Protein AF-A0A961SZ28-F1 (afdb_monomer)

Structure (mmCIF, N/CA/C/O backbone):
data_AF-A0A961SZ28-F1
#
_entry.id   AF-A0A961SZ28-F1
#
loop_
_atom_site.group_PDB
_atom_site.id
_atom_site.type_symbol
_atom_site.label_atom_id
_atom_site.label_alt_id
_atom_site.label_comp_id
_atom_site.label_asym_id
_atom_site.label_entity_id
_atom_site.label_seq_id
_atom_site.pdbx_PDB_ins_code
_atom_site.Cartn_x
_atom_site.Cartn_y
_atom_site.Cartn_z
_atom_site.occupancy
_atom_site.B_iso_or_equiv
_atom_site.auth_seq_id
_atom_site.auth_comp_id
_atom_site.auth_asym_id
_atom_site.auth_atom_id
_atom_site.pdbx_PDB_model_num
ATOM 1 N N . MET A 1 1 ? 21.067 0.864 -21.506 1.00 62.69 1 MET A N 1
ATOM 2 C CA . MET A 1 1 ? 21.197 0.652 -20.044 1.00 62.69 1 MET A CA 1
ATOM 3 C C . MET A 1 1 ? 20.648 1.814 -19.216 1.00 62.69 1 MET A C 1
ATOM 5 O O . MET A 1 1 ? 19.859 1.549 -18.322 1.00 62.69 1 MET A O 1
ATOM 9 N N . ALA A 1 2 ? 20.985 3.078 -19.507 1.00 77.44 2 ALA A N 1
ATOM 10 C CA . ALA A 1 2 ? 20.550 4.232 -18.698 1.00 77.44 2 ALA A CA 1
ATOM 11 C C . ALA A 1 2 ? 19.022 4.355 -18.498 1.00 77.44 2 ALA A C 1
ATOM 13 O O . ALA A 1 2 ? 18.567 4.643 -17.395 1.00 77.44 2 ALA A O 1
ATOM 14 N N . TRP A 1 3 ? 18.222 4.064 -19.530 1.00 80.81 3 TRP A N 1
ATOM 15 C CA . TRP A 1 3 ? 16.756 4.121 -19.442 1.00 80.81 3 TRP A CA 1
ATOM 16 C C . TRP A 1 3 ? 16.171 3.098 -18.451 1.00 80.81 3 TRP A C 1
ATOM 18 O O . TRP A 1 3 ? 15.237 3.418 -17.722 1.00 80.81 3 TRP A O 1
ATOM 28 N N . PHE A 1 4 ? 16.752 1.894 -18.376 1.00 79.31 4 PHE A N 1
ATOM 29 C CA . PHE A 1 4 ? 16.320 0.836 -17.458 1.00 79.31 4 PHE A CA 1
ATOM 30 C C . PHE A 1 4 ? 16.627 1.203 -16.004 1.00 79.31 4 PHE A C 1
ATOM 32 O O . PHE A 1 4 ? 15.785 1.010 -15.136 1.00 79.31 4 PHE A O 1
ATOM 39 N N . VAL A 1 5 ? 17.804 1.786 -15.751 1.00 80.81 5 VAL A N 1
ATOM 40 C CA . VAL A 1 5 ? 18.206 2.258 -14.416 1.00 80.81 5 VAL A CA 1
ATOM 41 C C . VAL A 1 5 ? 17.316 3.411 -13.947 1.00 80.81 5 VAL A C 1
ATOM 43 O O . VAL A 1 5 ? 16.871 3.424 -12.802 1.00 80.81 5 VAL A O 1
ATOM 46 N N . GLY A 1 6 ? 17.003 4.358 -14.838 1.00 83.38 6 GLY A N 1
ATOM 47 C CA . GLY A 1 6 ? 16.072 5.444 -14.526 1.00 83.38 6 GLY A CA 1
ATOM 48 C C . GLY A 1 6 ? 14.662 4.930 -14.223 1.00 83.38 6 GLY A C 1
ATOM 49 O O . GLY A 1 6 ? 14.049 5.337 -13.237 1.00 83.38 6 GLY A O 1
ATOM 50 N N . PHE A 1 7 ? 14.170 3.989 -15.032 1.00 84.19 7 PHE A N 1
ATOM 51 C CA . PHE A 1 7 ? 12.852 3.388 -14.842 1.00 84.19 7 PHE A CA 1
ATOM 52 C C . PHE A 1 7 ? 12.764 2.566 -13.549 1.00 84.19 7 PHE A C 1
ATOM 54 O O . PHE A 1 7 ? 11.798 2.712 -12.802 1.00 84.19 7 PHE A O 1
ATOM 61 N N . SER A 1 8 ? 13.771 1.743 -13.242 1.00 83.19 8 SER A N 1
ATOM 62 C CA . SER A 1 8 ? 13.780 0.917 -12.030 1.00 83.19 8 SER A CA 1
ATOM 63 C C . SER A 1 8 ? 13.881 1.759 -10.758 1.00 83.19 8 SER A C 1
ATOM 65 O O . SER A 1 8 ? 13.163 1.492 -9.794 1.00 83.19 8 SER A O 1
ATOM 67 N N . GLY A 1 9 ? 14.696 2.820 -10.768 1.00 84.81 9 GLY A N 1
ATOM 68 C CA . GLY A 1 9 ? 14.789 3.771 -9.661 1.00 84.81 9 GLY A CA 1
ATOM 69 C C . GLY A 1 9 ? 13.467 4.498 -9.407 1.00 84.81 9 GLY A C 1
ATOM 70 O O . GLY A 1 9 ? 12.981 4.527 -8.275 1.00 84.81 9 GLY A O 1
ATOM 71 N N . LEU A 1 10 ? 12.836 5.022 -10.466 1.00 88.25 10 LEU A N 1
ATOM 72 C CA . LEU A 1 10 ? 11.529 5.677 -10.367 1.00 88.25 10 LEU A CA 1
ATOM 73 C C . LEU A 1 10 ? 10.453 4.709 -9.856 1.00 88.25 10 LEU A C 1
ATOM 75 O O . LEU A 1 10 ? 9.670 5.060 -8.973 1.00 88.25 10 LEU A O 1
ATOM 79 N N . TRP A 1 11 ? 10.441 3.476 -10.364 1.00 85.06 11 TRP A N 1
ATOM 80 C CA . TRP A 1 11 ? 9.502 2.446 -9.930 1.00 85.06 11 TRP A CA 1
ATOM 81 C C . TRP A 1 11 ? 9.683 2.063 -8.457 1.00 85.06 11 TRP A C 1
ATOM 83 O O . TRP A 1 11 ? 8.697 1.881 -7.738 1.00 85.06 11 TRP A O 1
ATOM 93 N N . GLY A 1 12 ? 10.928 2.001 -7.978 1.00 86.56 12 GLY A N 1
ATOM 94 C CA . GLY A 1 12 ? 11.236 1.786 -6.565 1.00 86.56 12 GLY A CA 1
ATOM 95 C C . GLY A 1 12 ? 10.644 2.878 -5.672 1.00 86.56 12 GLY A C 1
ATOM 96 O O . GLY A 1 12 ? 9.970 2.569 -4.689 1.00 86.56 12 GLY A O 1
ATOM 97 N N . LEU A 1 13 ? 10.809 4.150 -6.051 1.00 89.25 13 LEU A N 1
ATOM 98 C CA . LEU A 1 13 ? 10.238 5.285 -5.314 1.00 89.25 13 LEU A CA 1
ATOM 99 C C . LEU A 1 13 ? 8.704 5.265 -5.310 1.00 89.25 13 LEU A C 1
ATOM 101 O O . LEU A 1 13 ? 8.085 5.484 -4.268 1.00 89.25 13 LEU A O 1
ATOM 105 N N . VAL A 1 14 ? 8.084 4.955 -6.452 1.00 89.00 14 VAL A N 1
ATOM 106 C CA . VAL A 1 14 ? 6.624 4.811 -6.560 1.00 89.00 14 VAL A CA 1
ATOM 107 C C . VAL A 1 14 ? 6.125 3.682 -5.658 1.00 89.00 14 VAL A C 1
ATOM 109 O O . VAL A 1 14 ? 5.173 3.873 -4.899 1.00 89.00 14 VAL A O 1
ATOM 112 N N . THR A 1 15 ? 6.790 2.527 -5.682 1.00 83.12 15 THR A N 1
ATOM 113 C CA . THR A 1 15 ? 6.435 1.371 -4.845 1.00 83.12 15 THR A CA 1
ATOM 114 C C . THR A 1 15 ? 6.555 1.711 -3.363 1.00 83.12 15 THR A C 1
ATOM 116 O O . THR A 1 15 ? 5.642 1.417 -2.591 1.00 83.12 15 THR A O 1
ATOM 119 N N . LEU A 1 16 ? 7.629 2.400 -2.967 1.00 88.19 16 LEU A N 1
ATOM 120 C CA . LEU A 1 16 ? 7.829 2.855 -1.594 1.00 88.19 16 LEU A CA 1
ATOM 121 C C . LEU A 1 16 ? 6.712 3.809 -1.146 1.00 88.19 16 LEU A C 1
ATOM 123 O O . LEU A 1 16 ? 6.144 3.629 -0.070 1.00 88.19 16 LEU A O 1
ATOM 127 N N . ALA A 1 17 ? 6.337 4.781 -1.981 1.00 87.38 17 ALA A N 1
ATOM 128 C CA . ALA A 1 17 ? 5.251 5.712 -1.676 1.00 87.38 17 ALA A CA 1
ATOM 129 C C . ALA A 1 17 ? 3.895 4.998 -1.517 1.00 87.38 17 ALA A C 1
ATOM 131 O O . ALA A 1 17 ? 3.133 5.292 -0.590 1.00 87.38 17 ALA A O 1
ATOM 132 N N . ILE A 1 18 ? 3.597 4.025 -2.385 1.00 85.00 18 ILE A N 1
ATOM 133 C CA . ILE A 1 18 ? 2.386 3.194 -2.295 1.00 85.00 18 ILE A CA 1
ATOM 134 C C . ILE A 1 18 ? 2.403 2.360 -1.012 1.00 85.00 18 ILE A C 1
ATOM 136 O O . ILE A 1 18 ? 1.380 2.269 -0.330 1.00 85.00 18 ILE A O 1
ATOM 140 N N . PHE A 1 19 ? 3.556 1.796 -0.654 1.00 81.56 19 PHE A N 1
ATOM 141 C CA . PHE A 1 19 ? 3.722 0.994 0.553 1.00 81.56 19 PHE A CA 1
ATOM 142 C C . PHE A 1 19 ? 3.500 1.820 1.825 1.00 81.56 19 PHE A C 1
ATOM 144 O O . PHE A 1 19 ? 2.713 1.425 2.684 1.00 81.56 19 PHE A O 1
ATOM 151 N N . ILE A 1 20 ? 4.085 3.019 1.909 1.00 84.88 20 ILE A N 1
ATOM 152 C CA . ILE A 1 20 ? 3.837 3.961 3.012 1.00 84.88 20 ILE A CA 1
ATOM 153 C C . ILE A 1 20 ? 2.340 4.277 3.110 1.00 84.88 20 ILE A C 1
ATOM 155 O O . ILE A 1 20 ? 1.752 4.232 4.191 1.00 84.88 20 ILE A O 1
ATOM 159 N N . ARG A 1 21 ? 1.682 4.538 1.975 1.00 82.88 21 ARG A N 1
ATOM 160 C CA . ARG A 1 21 ? 0.243 4.821 1.949 1.00 82.88 21 ARG A CA 1
ATOM 161 C C . ARG A 1 21 ? -0.593 3.625 2.411 1.00 82.88 21 ARG A C 1
ATOM 163 O O . ARG A 1 21 ? -1.591 3.823 3.100 1.00 82.88 21 ARG A O 1
ATOM 170 N N . ALA A 1 22 ? -0.188 2.401 2.076 1.00 80.19 22 ALA A N 1
ATOM 171 C CA . ALA A 1 22 ? -0.835 1.184 2.556 1.00 80.19 22 ALA A CA 1
ATOM 172 C C . ALA A 1 22 ? -0.738 1.066 4.086 1.00 80.19 22 ALA A C 1
ATOM 174 O O . ALA A 1 22 ? -1.746 0.796 4.738 1.00 80.19 22 ALA A O 1
ATOM 175 N N . ILE A 1 23 ? 0.429 1.363 4.668 1.00 80.31 23 ILE A N 1
ATOM 176 C CA . ILE A 1 23 ? 0.621 1.388 6.127 1.00 80.31 23 ILE A CA 1
ATOM 177 C C . ILE A 1 23 ? -0.315 2.415 6.780 1.00 80.31 23 ILE A C 1
ATOM 179 O O . ILE A 1 23 ? -1.033 2.082 7.722 1.00 80.31 23 ILE A O 1
ATOM 183 N N . VAL A 1 24 ? -0.378 3.640 6.247 1.00 82.19 24 VAL A N 1
ATOM 184 C CA . VAL A 1 24 ? -1.252 4.703 6.780 1.00 82.19 24 VAL A CA 1
ATOM 185 C C . VAL A 1 24 ? -2.730 4.301 6.726 1.00 82.19 24 VAL A C 1
ATOM 187 O O . VAL A 1 24 ?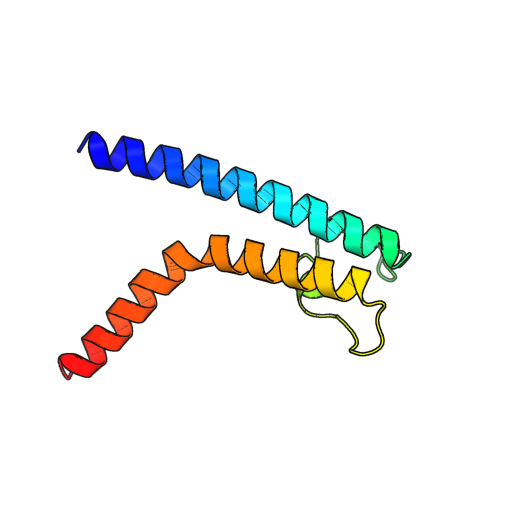 -3.477 4.524 7.680 1.00 82.19 24 VAL A O 1
ATOM 190 N N . VAL A 1 25 ? -3.172 3.680 5.628 1.00 80.38 25 VAL A N 1
ATOM 191 C CA . VAL A 1 25 ? -4.556 3.199 5.500 1.00 80.38 25 VAL A CA 1
ATOM 192 C C . VAL A 1 25 ? -4.838 2.059 6.481 1.00 80.38 25 VAL A C 1
ATOM 194 O O . VAL A 1 25 ? -5.902 2.060 7.099 1.00 80.38 25 VAL A O 1
ATOM 197 N N . SER A 1 26 ? -3.897 1.129 6.671 1.00 77.62 26 SER A N 1
ATOM 198 C CA . SER A 1 26 ? -4.011 0.068 7.682 1.00 77.62 26 SER A CA 1
ATOM 199 C C . SER A 1 26 ? -4.195 0.654 9.079 1.00 77.62 26 SER A C 1
ATOM 201 O O . SER A 1 26 ? -5.113 0.267 9.798 1.00 77.62 26 SER A O 1
ATOM 203 N N . TYR A 1 27 ? -3.392 1.662 9.421 1.00 73.75 27 TYR A N 1
ATOM 204 C CA . TYR A 1 27 ? -3.477 2.338 10.709 1.00 73.75 27 TYR A CA 1
ATOM 205 C C . TYR A 1 27 ? -4.839 3.007 10.924 1.00 73.75 27 TYR A C 1
ATOM 207 O O . TYR A 1 27 ? -5.447 2.878 11.985 1.00 73.75 27 TYR A O 1
ATOM 215 N N . ARG A 1 28 ? -5.379 3.661 9.890 1.00 76.31 28 ARG A N 1
ATOM 216 C CA . ARG A 1 28 ? -6.702 4.295 9.959 1.00 76.31 28 ARG A CA 1
ATOM 217 C C . ARG A 1 28 ? -7.831 3.271 10.147 1.00 76.31 28 ARG A C 1
ATOM 219 O O . ARG A 1 28 ? -8.770 3.545 10.889 1.00 76.31 28 ARG A O 1
ATOM 226 N N . ILE A 1 29 ? -7.730 2.090 9.525 1.00 74.00 29 ILE A N 1
ATOM 227 C CA . ILE A 1 29 ? -8.672 0.971 9.733 1.00 74.00 29 ILE A CA 1
ATOM 228 C C . ILE A 1 29 ? -8.617 0.486 11.186 1.00 74.00 29 ILE A C 1
ATOM 230 O O . ILE A 1 29 ? -9.659 0.265 11.803 1.00 74.00 29 ILE A O 1
ATOM 234 N N . GLU A 1 30 ? -7.416 0.325 11.738 1.00 73.44 30 GLU A N 1
ATOM 235 C CA . GLU A 1 30 ? -7.217 -0.138 13.115 1.00 73.44 30 GLU A CA 1
ATOM 236 C C . GLU A 1 30 ? -7.721 0.870 14.149 1.00 73.44 30 GLU A C 1
ATOM 238 O O . GLU A 1 30 ? -8.442 0.479 15.070 1.00 73.44 30 GLU A O 1
ATOM 243 N N . GLN A 1 31 ? -7.432 2.162 13.960 1.00 75.62 31 GLN A N 1
ATOM 244 C CA . GLN A 1 31 ? -7.964 3.233 14.805 1.00 75.62 31 GLN A CA 1
ATOM 245 C C . GLN A 1 31 ? -9.498 3.239 14.821 1.00 75.62 31 GLN A C 1
ATOM 247 O O . GLN A 1 31 ? -10.098 3.332 15.888 1.00 75.62 31 GLN A O 1
ATOM 252 N N . MET A 1 32 ? -10.140 3.089 13.656 1.00 71.81 32 MET A N 1
ATOM 253 C CA . MET A 1 32 ? -11.606 3.057 13.548 1.00 71.81 32 MET A CA 1
ATOM 254 C C . MET A 1 32 ? -12.230 1.810 14.182 1.00 71.81 32 MET A C 1
ATOM 256 O O . MET A 1 32 ? -13.367 1.860 14.642 1.00 71.81 32 MET A O 1
ATOM 260 N N . ARG A 1 33 ? -11.509 0.684 14.207 1.00 69.44 33 ARG A N 1
ATOM 261 C CA . ARG A 1 33 ? -11.990 -0.561 14.817 1.00 69.44 33 ARG A CA 1
ATOM 262 C C . ARG A 1 33 ? -11.861 -0.587 16.340 1.00 69.44 33 ARG A C 1
ATOM 264 O O . ARG A 1 33 ? -12.523 -1.408 16.967 1.00 69.44 33 ARG A O 1
ATOM 271 N N . GLY A 1 34 ? -10.999 0.237 16.939 1.00 64.31 34 GLY A N 1
ATOM 272 C CA . GLY A 1 34 ? -10.793 0.269 18.394 1.00 64.31 34 GLY A CA 1
ATOM 273 C C . GLY A 1 34 ? -10.262 -1.043 18.998 1.00 64.31 34 GLY A C 1
ATOM 274 O O . GLY A 1 34 ? -10.288 -1.222 20.215 1.00 64.31 34 GLY A O 1
ATOM 275 N N . VAL A 1 35 ? -9.783 -1.984 18.173 1.00 60.25 35 VAL A N 1
ATOM 276 C CA . VAL A 1 35 ? -9.340 -3.309 18.628 1.00 60.25 35 VAL A CA 1
ATOM 277 C C . VAL A 1 35 ? -7.945 -3.186 19.240 1.00 60.25 35 VAL A C 1
ATOM 279 O O . VAL A 1 35 ? -6.942 -3.147 18.526 1.00 60.25 35 VAL A O 1
ATOM 282 N N . LYS A 1 36 ? -7.862 -3.155 20.577 1.00 55.22 36 LYS A N 1
ATOM 283 C CA . LYS A 1 36 ? -6.614 -3.444 21.301 1.00 55.22 36 LYS A CA 1
ATOM 284 C C . LYS A 1 36 ? -6.173 -4.868 20.948 1.00 55.22 36 LYS A C 1
ATOM 286 O O . LYS A 1 36 ? -6.975 -5.797 21.025 1.00 55.22 36 LYS A O 1
ATOM 291 N N . SER A 1 37 ? -4.912 -5.038 20.545 1.00 55.56 37 SER A N 1
ATOM 292 C CA . SER A 1 37 ? -4.334 -6.355 20.247 1.00 55.56 37 SER A CA 1
ATOM 293 C C . SER A 1 37 ? -4.545 -7.297 21.437 1.00 55.56 37 SER A C 1
ATOM 295 O O . SER A 1 37 ? -3.956 -7.108 22.498 1.00 55.56 37 SER A O 1
ATOM 297 N N . ARG A 1 38 ? -5.407 -8.310 21.270 1.00 53.47 38 ARG A N 1
ATOM 298 C CA . ARG A 1 38 ? -5.744 -9.292 22.319 1.00 53.47 38 ARG A CA 1
ATOM 299 C C . ARG A 1 38 ? -4.542 -10.160 22.724 1.00 53.47 38 ARG A C 1
ATOM 301 O O . ARG A 1 38 ? -4.575 -10.779 23.777 1.00 53.47 38 ARG A O 1
ATOM 308 N N . TRP A 1 39 ? -3.497 -10.195 21.898 1.00 55.75 39 TRP A N 1
ATOM 309 C CA . TRP A 1 39 ? -2.358 -11.109 22.020 1.00 55.75 39 TRP A CA 1
ATOM 310 C C . TRP A 1 39 ? -1.041 -10.412 22.389 1.00 55.75 39 TRP A C 1
ATOM 312 O O . TRP A 1 39 ? 0.012 -11.033 22.308 1.00 55.75 39 TRP A O 1
ATOM 322 N N . GLY A 1 40 ? -1.055 -9.117 22.731 1.00 50.81 40 GLY A N 1
ATOM 323 C CA . GLY A 1 40 ? 0.172 -8.363 23.048 1.00 50.81 40 GLY A CA 1
ATOM 324 C C . GLY A 1 40 ? 1.131 -8.173 21.862 1.00 50.81 40 GLY A C 1
ATOM 325 O O . GLY A 1 40 ? 2.136 -7.481 21.986 1.00 50.81 40 GLY A O 1
ATOM 326 N N . LEU A 1 41 ? 0.805 -8.740 20.697 1.00 54.78 41 LEU A N 1
ATOM 327 C CA . LEU A 1 41 ? 1.514 -8.524 19.445 1.00 54.78 41 LEU A CA 1
ATOM 328 C C . LEU A 1 41 ? 1.347 -7.064 19.008 1.00 54.78 41 LEU A C 1
ATOM 330 O O . LEU A 1 41 ? 0.230 -6.535 19.115 1.00 54.78 41 LEU A O 1
ATOM 334 N N . PRO A 1 42 ? 2.405 -6.418 18.488 1.00 53.16 42 PRO A N 1
ATOM 335 C CA . PRO A 1 42 ? 2.299 -5.073 17.949 1.00 53.16 42 PRO A CA 1
ATOM 336 C C . PRO A 1 42 ? 1.182 -5.022 16.900 1.00 53.16 42 PRO A C 1
ATOM 338 O O . PRO A 1 42 ? 1.206 -5.777 15.923 1.00 53.16 42 PRO A O 1
ATOM 341 N N . GLN A 1 43 ? 0.217 -4.115 17.116 1.00 55.28 43 GLN A N 1
ATOM 342 C CA . GLN A 1 43 ? -0.896 -3.804 16.197 1.00 55.28 43 GLN A CA 1
ATOM 343 C C . GLN A 1 43 ? -0.408 -3.676 14.742 1.00 55.28 43 GLN A C 1
ATOM 345 O O . GLN A 1 43 ? -1.036 -4.170 13.814 1.00 55.28 43 GLN A O 1
ATOM 350 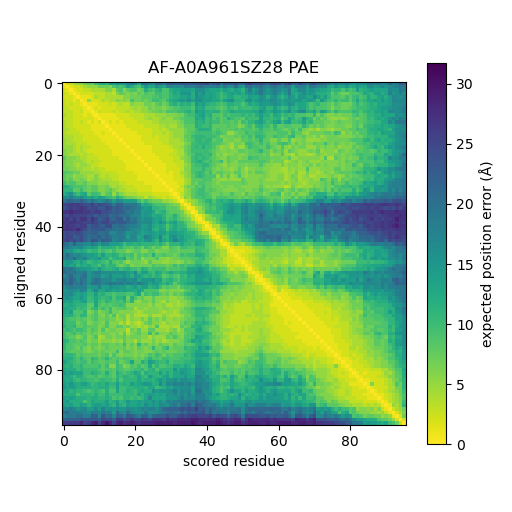N N . TYR A 1 44 ? 0.806 -3.151 14.591 1.00 54.19 44 TYR A N 1
ATOM 351 C CA . TYR A 1 44 ? 1.516 -2.806 13.363 1.00 54.19 44 TYR A CA 1
ATOM 352 C C . TYR A 1 44 ? 1.871 -3.957 12.404 1.00 54.19 44 TYR A C 1
ATOM 354 O O . TYR A 1 44 ? 2.427 -3.693 11.341 1.00 54.19 44 TYR A O 1
ATOM 362 N N . THR A 1 45 ? 1.596 -5.221 12.741 1.00 55.66 45 THR A N 1
ATOM 363 C CA . THR A 1 45 ? 2.131 -6.364 11.964 1.00 55.66 45 THR A CA 1
ATOM 364 C C . THR A 1 45 ? 1.130 -6.949 10.968 1.00 55.66 45 THR A C 1
ATOM 366 O O . THR A 1 45 ? 1.514 -7.664 10.047 1.00 55.66 45 THR A O 1
ATOM 369 N N . ASN A 1 46 ? -0.166 -6.663 11.110 1.00 68.62 46 ASN A N 1
ATOM 370 C CA . ASN A 1 46 ? -1.190 -7.485 10.469 1.00 68.62 46 ASN A CA 1
ATOM 371 C C . ASN A 1 46 ? -1.856 -6.823 9.253 1.00 68.62 46 ASN A C 1
ATOM 373 O O . ASN A 1 46 ? -3.071 -6.884 9.097 1.00 68.62 46 ASN A O 1
ATOM 377 N N . LEU A 1 47 ? -1.056 -6.245 8.347 1.00 68.75 47 LEU A N 1
ATOM 378 C CA . LEU A 1 47 ? -1.510 -5.674 7.062 1.00 68.75 47 LEU A CA 1
ATOM 379 C C . LEU A 1 47 ? -2.450 -6.619 6.292 1.00 68.75 47 LEU A C 1
ATOM 381 O O . LEU A 1 47 ? -3.460 -6.188 5.737 1.00 68.75 47 LEU A O 1
ATOM 385 N N . LEU A 1 48 ? -2.149 -7.920 6.306 1.00 69.12 48 LEU A N 1
ATOM 386 C CA . LEU A 1 48 ? -2.975 -8.963 5.696 1.00 69.12 48 LEU A CA 1
ATOM 387 C C . LEU A 1 48 ? -4.319 -9.134 6.418 1.00 69.12 48 LEU A C 1
ATOM 389 O O . LEU A 1 48 ? -5.364 -9.137 5.768 1.00 69.12 48 LEU A O 1
ATOM 393 N N . ALA A 1 49 ? -4.332 -9.207 7.750 1.00 69.50 49 ALA A N 1
ATOM 394 C CA . ALA A 1 49 ? -5.581 -9.2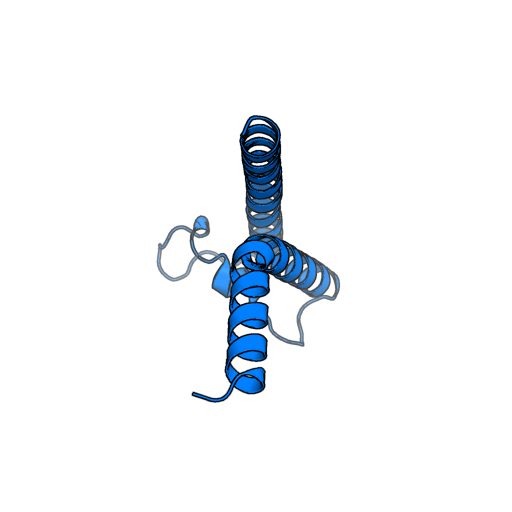81 8.510 1.00 69.50 49 ALA A CA 1
ATOM 395 C C . ALA A 1 49 ? -6.407 -7.982 8.398 1.00 69.50 49 ALA A C 1
ATOM 397 O O . ALA A 1 49 ? -7.637 -8.024 8.313 1.00 69.50 49 ALA A O 1
ATOM 398 N N . SER A 1 50 ? -5.758 -6.823 8.308 1.00 70.56 50 SER A N 1
ATOM 399 C CA . SER A 1 50 ? -6.410 -5.527 8.095 1.00 70.56 50 SER A CA 1
ATOM 400 C C . SER A 1 50 ? -6.972 -5.399 6.673 1.00 70.56 50 SER A C 1
ATOM 402 O O . SER A 1 50 ? -8.060 -4.854 6.493 1.00 70.56 50 SER A O 1
ATOM 404 N N . ALA A 1 51 ? -6.332 -5.993 5.663 1.00 71.06 51 ALA A N 1
ATOM 405 C CA . ALA A 1 51 ? -6.868 -6.057 4.304 1.00 71.06 51 ALA A CA 1
ATOM 406 C C . ALA A 1 51 ? -8.009 -7.084 4.161 1.00 71.06 51 ALA A C 1
ATOM 408 O O . ALA A 1 51 ? -9.036 -6.784 3.542 1.00 71.06 51 ALA A O 1
ATOM 409 N N . PHE A 1 52 ? -7.883 -8.280 4.744 1.00 75.12 52 PHE A N 1
ATOM 410 C CA . PHE A 1 52 ? -8.767 -9.420 4.452 1.00 75.12 52 PHE A CA 1
ATOM 411 C C . PHE A 1 52 ? -9.710 -9.840 5.595 1.00 75.12 52 PHE A C 1
ATOM 413 O O . PHE A 1 52 ? -10.783 -10.359 5.310 1.00 75.12 52 PHE A O 1
ATOM 420 N N . GLY A 1 53 ? -9.411 -9.533 6.860 1.00 69.25 53 GLY A N 1
ATOM 421 C CA . GLY A 1 53 ? -10.190 -9.916 8.057 1.00 69.25 53 GLY A CA 1
ATOM 422 C C . GLY A 1 53 ? -11.425 -9.049 8.360 1.00 69.25 53 GLY A C 1
ATOM 423 O O . GLY A 1 53 ? -11.672 -8.673 9.511 1.00 69.25 53 GLY A O 1
ATOM 424 N N . GLY A 1 54 ? -12.163 -8.658 7.319 1.00 66.69 54 GLY A N 1
ATOM 425 C CA . GLY A 1 54 ? -13.344 -7.791 7.400 1.00 66.69 54 GLY A CA 1
ATOM 426 C C . GLY A 1 54 ? -14.651 -8.575 7.487 1.00 66.69 54 GLY A C 1
ATOM 427 O O . GLY A 1 54 ? -14.762 -9.625 6.863 1.00 66.69 54 GLY A O 1
ATOM 428 N N . SER A 1 55 ? -15.647 -8.056 8.210 1.00 65.56 55 SER A N 1
ATOM 429 C CA . SER A 1 55 ? -17.012 -8.607 8.180 1.00 65.56 55 SER A CA 1
ATOM 430 C C . SER A 1 55 ? -17.888 -7.773 7.249 1.00 65.56 55 SER A C 1
ATOM 432 O O . SER A 1 55 ? -17.744 -6.553 7.182 1.00 65.56 55 SER A O 1
ATOM 434 N N . ARG A 1 56 ? -18.827 -8.416 6.544 1.00 65.31 56 ARG A N 1
ATOM 435 C CA . ARG A 1 56 ? -19.758 -7.741 5.618 1.00 65.31 56 ARG A CA 1
ATOM 436 C C . ARG A 1 56 ? -20.664 -6.723 6.327 1.00 65.31 56 ARG A C 1
ATOM 438 O O . ARG A 1 56 ? -21.199 -5.836 5.672 1.00 65.31 56 ARG A O 1
ATOM 445 N N . SER A 1 57 ? -20.783 -6.840 7.649 1.00 72.12 57 SER A N 1
ATOM 446 C CA . SER A 1 57 ? -21.558 -5.956 8.524 1.00 72.12 57 SER A CA 1
ATOM 447 C C . SER A 1 57 ? -20.795 -4.705 8.989 1.00 72.12 57 SER A C 1
ATOM 449 O O . SER A 1 57 ? -21.326 -3.939 9.786 1.00 72.12 57 SER A O 1
ATOM 451 N N . GLU A 1 58 ? -19.547 -4.492 8.553 1.00 75.00 58 GLU A N 1
ATOM 452 C CA . GLU A 1 58 ? -18.793 -3.284 8.915 1.00 75.00 58 GLU A CA 1
ATOM 453 C C . GLU A 1 58 ? -19.349 -2.016 8.247 1.00 75.00 58 GLU A C 1
ATOM 455 O O . GLU A 1 58 ? -19.852 -2.093 7.121 1.00 75.00 58 GLU A O 1
ATOM 460 N N . PRO A 1 59 ? -19.179 -0.839 8.886 1.00 81.25 59 PRO A N 1
ATOM 461 C CA . PRO A 1 59 ? -19.532 0.451 8.304 1.00 81.25 59 PRO A CA 1
ATOM 462 C C . PRO A 1 59 ? -18.940 0.634 6.901 1.00 81.25 59 PRO A C 1
ATOM 464 O O . PRO A 1 59 ? -17.805 0.226 6.630 1.00 81.25 59 PRO A O 1
ATOM 467 N N . GLN A 1 60 ? -19.685 1.298 6.013 1.00 82.19 60 GLN A N 1
ATOM 468 C CA . GLN A 1 60 ? -19.266 1.504 4.619 1.00 82.19 60 GLN A CA 1
ATOM 469 C C . GLN A 1 60 ? -17.906 2.214 4.510 1.00 82.19 60 GLN A C 1
ATOM 471 O O . GLN A 1 60 ? -17.114 1.893 3.623 1.00 82.19 60 GLN A O 1
ATOM 476 N N . ASP A 1 61 ? -17.592 3.118 5.439 1.00 79.69 61 ASP A N 1
ATOM 477 C CA . ASP A 1 61 ? -16.312 3.835 5.471 1.00 79.69 61 ASP A CA 1
ATOM 478 C C . ASP A 1 61 ? -15.118 2.900 5.718 1.00 79.69 61 ASP A C 1
ATOM 480 O O . ASP A 1 61 ? -14.085 3.008 5.051 1.00 79.69 61 ASP A O 1
ATOM 484 N N . LEU A 1 62 ? -15.285 1.909 6.599 1.00 79.69 62 LEU A N 1
ATOM 485 C CA . LEU A 1 62 ? -14.290 0.867 6.867 1.00 79.69 62 LEU A CA 1
ATOM 486 C C . LEU A 1 62 ? -14.109 -0.061 5.658 1.00 79.69 62 LEU A C 1
ATOM 488 O O . LEU A 1 62 ? -12.980 -0.423 5.317 1.00 79.69 62 LEU A O 1
ATOM 492 N N . GLN A 1 63 ? -15.196 -0.400 4.958 1.00 83.19 63 GLN A N 1
ATOM 493 C CA . GLN A 1 63 ? -15.124 -1.206 3.735 1.00 83.19 63 GLN A CA 1
ATOM 494 C C . GLN A 1 63 ? -14.389 -0.472 2.606 1.00 83.19 63 GLN A C 1
ATOM 496 O O . GLN A 1 63 ? -13.530 -1.065 1.947 1.00 83.19 63 GLN A O 1
ATOM 501 N N . ARG A 1 64 ? -14.652 0.828 2.416 1.00 84.94 64 ARG A N 1
ATOM 502 C CA . ARG A 1 64 ? -13.949 1.661 1.424 1.00 84.94 64 ARG A CA 1
ATOM 503 C C . ARG A 1 64 ? -12.455 1.771 1.726 1.00 84.94 64 ARG A C 1
ATOM 505 O O . ARG A 1 64 ? -11.633 1.654 0.811 1.00 84.94 64 ARG A O 1
ATOM 512 N N . LEU A 1 65 ? -12.079 1.932 2.997 1.00 81.19 65 LEU A N 1
ATOM 513 C CA . LEU A 1 65 ? -10.674 1.924 3.416 1.00 81.19 65 LEU A CA 1
ATOM 514 C C . LEU A 1 65 ? -10.004 0.571 3.150 1.00 81.19 65 LEU A C 1
ATOM 516 O O . LEU A 1 65 ? -8.914 0.535 2.583 1.00 81.19 65 LEU A O 1
ATOM 520 N N . ARG A 1 66 ? -10.664 -0.547 3.477 1.00 83.69 66 ARG A N 1
ATOM 521 C CA . ARG A 1 66 ? -10.154 -1.896 3.171 1.00 83.69 66 ARG A CA 1
ATOM 522 C C . ARG A 1 66 ? -9.985 -2.121 1.676 1.00 83.69 66 ARG A C 1
ATOM 524 O O . ARG A 1 66 ? -8.978 -2.677 1.251 1.00 83.69 66 ARG A O 1
ATOM 531 N N . GLN A 1 67 ? -10.942 -1.682 0.863 1.00 83.94 67 GLN A N 1
ATOM 532 C CA . GLN A 1 67 ? -10.845 -1.795 -0.590 1.00 83.94 67 GLN A CA 1
ATOM 533 C C . GLN A 1 67 ? -9.689 -0.954 -1.139 1.00 83.94 67 GLN A C 1
ATOM 535 O O . GLN A 1 67 ? -8.977 -1.401 -2.037 1.00 83.94 67 GLN A O 1
ATOM 540 N N . THR A 1 68 ? -9.449 0.221 -0.554 1.00 84.56 68 THR A N 1
ATOM 541 C CA . THR A 1 68 ? -8.275 1.047 -0.858 1.00 84.56 68 THR A CA 1
ATOM 542 C C . THR A 1 68 ? -6.981 0.322 -0.486 1.00 84.56 68 THR A C 1
ATOM 544 O O . THR A 1 68 ? -6.076 0.246 -1.311 1.00 84.56 68 THR A O 1
ATOM 547 N N . LEU A 1 69 ? -6.912 -0.292 0.699 1.00 82.69 69 LEU A N 1
ATOM 548 C CA . LEU A 1 69 ? -5.753 -1.071 1.142 1.00 82.69 69 LEU A CA 1
ATOM 549 C C . LEU A 1 69 ? -5.470 -2.262 0.214 1.00 82.69 69 LEU A C 1
ATOM 551 O O . LEU A 1 69 ? -4.334 -2.457 -0.208 1.00 82.69 69 LEU A O 1
ATOM 555 N N . ARG A 1 70 ? -6.508 -3.017 -0.171 1.00 84.56 70 ARG A N 1
ATOM 556 C CA . ARG A 1 70 ? -6.393 -4.129 -1.129 1.00 84.56 70 ARG A CA 1
ATOM 557 C C . ARG A 1 70 ? -5.892 -3.663 -2.492 1.00 84.56 70 ARG A C 1
ATOM 559 O O . ARG A 1 70 ? -5.045 -4.328 -3.072 1.00 84.56 70 ARG A O 1
ATOM 566 N N . ARG A 1 71 ? -6.385 -2.523 -2.993 1.00 84.25 71 ARG A N 1
ATOM 567 C CA . ARG A 1 71 ? -5.909 -1.936 -4.256 1.00 84.25 71 ARG A CA 1
ATOM 568 C C . ARG A 1 71 ? -4.441 -1.529 -4.166 1.00 84.25 71 ARG A C 1
ATOM 570 O O . ARG A 1 71 ? -3.691 -1.868 -5.065 1.00 84.25 71 ARG A O 1
ATOM 577 N N . LEU A 1 72 ? -4.023 -0.873 -3.081 1.00 83.94 72 LEU A N 1
ATOM 578 C CA . LEU A 1 72 ? -2.619 -0.494 -2.879 1.00 83.94 72 LEU A CA 1
ATOM 579 C C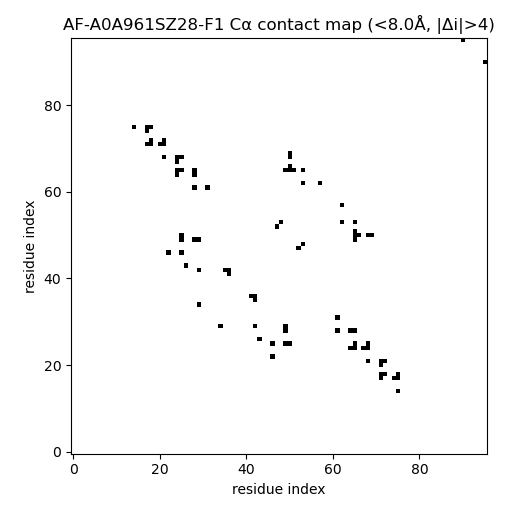 . LEU A 1 72 ? -1.705 -1.728 -2.846 1.00 83.94 72 LEU A C 1
ATOM 581 O O . LEU A 1 72 ? -0.690 -1.747 -3.534 1.00 83.94 72 LEU A O 1
ATOM 585 N N . LEU A 1 73 ? -2.095 -2.779 -2.117 1.00 83.88 73 LEU A N 1
ATOM 586 C CA . LEU A 1 73 ? -1.357 -4.048 -2.085 1.00 83.88 73 LEU A CA 1
ATOM 587 C C . LEU A 1 73 ? -1.313 -4.724 -3.462 1.00 83.88 73 LEU A C 1
ATOM 589 O O . LEU A 1 73 ? -0.260 -5.203 -3.874 1.00 83.88 73 LEU A O 1
ATOM 593 N N . ALA A 1 74 ? -2.426 -4.720 -4.199 1.00 82.44 74 ALA A N 1
ATOM 594 C CA . 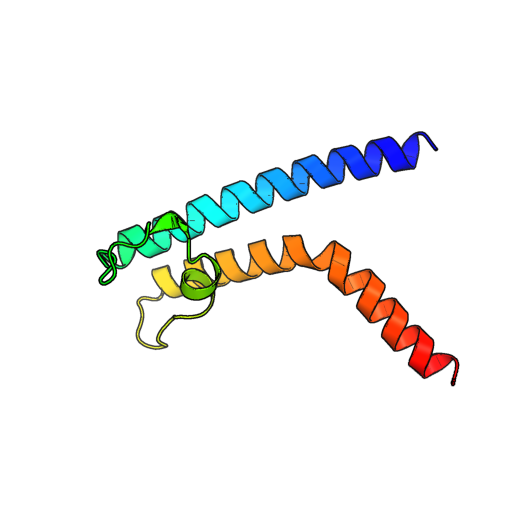ALA A 1 74 ? -2.471 -5.245 -5.559 1.00 82.44 74 ALA A CA 1
ATOM 595 C C . ALA A 1 74 ? -1.534 -4.471 -6.498 1.00 82.44 74 ALA A C 1
ATOM 597 O O . ALA A 1 74 ? -0.846 -5.096 -7.296 1.00 82.44 74 ALA A O 1
ATOM 598 N N . THR A 1 75 ? -1.439 -3.143 -6.377 1.00 84.19 75 THR A N 1
ATOM 599 C CA . THR A 1 75 ? -0.501 -2.338 -7.175 1.00 84.19 75 THR A CA 1
ATOM 600 C C . THR A 1 75 ? 0.958 -2.659 -6.852 1.00 84.19 75 THR A C 1
ATOM 602 O O . THR A 1 75 ? 1.777 -2.711 -7.764 1.00 84.19 75 THR A O 1
ATOM 605 N N . VAL A 1 76 ? 1.289 -2.918 -5.582 1.00 80.94 76 VAL A N 1
ATOM 606 C CA . VAL A 1 76 ? 2.642 -3.348 -5.180 1.00 80.94 76 VAL A CA 1
ATOM 607 C C . VAL A 1 76 ? 2.981 -4.731 -5.746 1.00 80.94 76 VAL A C 1
ATOM 609 O O . VAL A 1 76 ? 4.109 -4.958 -6.171 1.00 80.94 76 VAL A O 1
ATOM 612 N N . LEU A 1 77 ? 2.010 -5.648 -5.786 1.00 81.31 77 LEU A N 1
ATOM 613 C CA . LEU A 1 77 ? 2.199 -7.013 -6.291 1.00 81.31 77 LEU A CA 1
ATOM 614 C C . LEU A 1 77 ? 2.133 -7.117 -7.824 1.00 81.31 77 LEU A C 1
ATOM 616 O O . LEU A 1 77 ? 2.739 -8.016 -8.403 1.00 81.31 77 LEU A O 1
ATOM 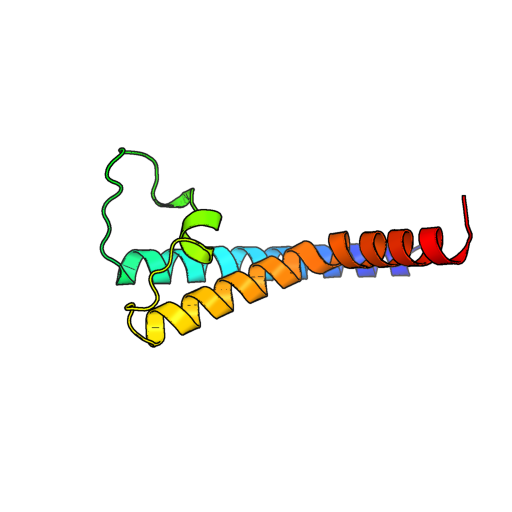620 N N . ALA A 1 78 ? 1.429 -6.201 -8.494 1.00 81.44 78 ALA A N 1
ATOM 621 C CA . ALA A 1 78 ? 1.254 -6.167 -9.946 1.00 81.44 78 ALA A CA 1
ATOM 622 C C . ALA A 1 78 ? 2.556 -6.321 -10.760 1.00 81.44 78 ALA A C 1
ATOM 624 O O . ALA A 1 78 ? 2.572 -7.171 -11.646 1.00 81.44 78 ALA A O 1
ATOM 625 N N . PRO A 1 79 ? 3.659 -5.597 -10.488 1.00 78.06 79 PRO A N 1
ATOM 626 C CA . PRO A 1 79 ? 4.898 -5.753 -11.257 1.00 78.06 79 PRO A CA 1
ATOM 627 C C . PRO A 1 79 ? 5.523 -7.150 -11.135 1.00 78.06 79 PRO A C 1
ATOM 629 O O . PRO A 1 79 ? 6.284 -7.540 -12.012 1.00 78.06 79 PRO A O 1
ATOM 632 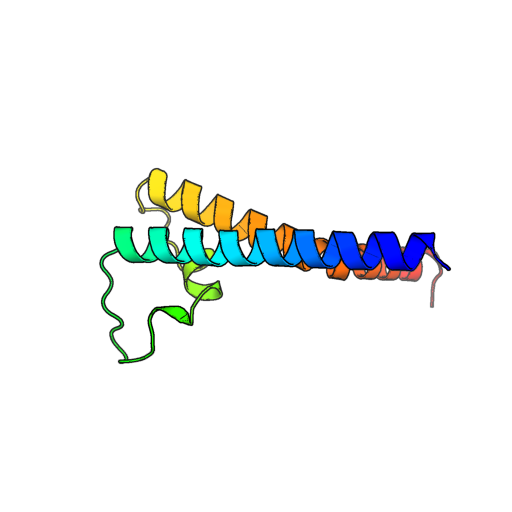N N . MET A 1 80 ? 5.199 -7.910 -10.085 1.00 77.31 80 MET A N 1
ATOM 633 C CA . MET A 1 80 ? 5.625 -9.303 -9.924 1.00 77.31 80 MET A CA 1
ATOM 634 C C . MET A 1 80 ? 4.659 -10.272 -10.622 1.00 77.31 80 MET A C 1
ATOM 636 O O . MET A 1 80 ? 5.082 -11.201 -11.306 1.00 77.31 80 MET A O 1
ATOM 640 N N . LEU A 1 81 ? 3.352 -10.043 -10.468 1.00 82.00 81 LEU A N 1
ATOM 641 C CA . LEU A 1 81 ? 2.303 -10.938 -10.962 1.00 82.00 81 LEU A CA 1
ATOM 642 C C . LEU A 1 81 ? 2.056 -10.814 -12.469 1.00 82.00 81 LEU A C 1
ATOM 644 O O . LEU A 1 81 ? 1.762 -11.815 -13.112 1.00 82.00 81 LEU A O 1
ATOM 648 N N . VAL A 1 82 ? 2.177 -9.616 -13.045 1.00 82.81 82 VAL A N 1
ATOM 649 C CA . VAL A 1 82 ? 1.968 -9.373 -14.482 1.00 82.81 82 VAL A CA 1
ATOM 650 C C . VAL A 1 82 ? 2.945 -10.177 -15.349 1.00 82.81 82 VAL A C 1
ATOM 652 O O . VAL A 1 82 ? 2.471 -10.927 -16.201 1.00 82.81 82 VAL A O 1
ATOM 655 N N . PRO A 1 83 ? 4.277 -10.111 -15.153 1.00 79.56 83 PRO A N 1
ATOM 656 C CA . PRO A 1 83 ? 5.199 -10.916 -15.950 1.00 79.56 83 PRO A CA 1
ATOM 657 C C . PRO A 1 83 ? 5.038 -12.418 -15.691 1.00 79.56 83 PRO A C 1
ATOM 659 O O . PRO A 1 83 ? 5.126 -13.193 -16.637 1.00 79.56 83 PRO A O 1
ATOM 662 N N . ALA A 1 84 ? 4.736 -12.835 -14.456 1.00 78.00 84 ALA A N 1
ATOM 663 C CA . ALA A 1 84 ? 4.451 -14.237 -14.146 1.00 78.00 84 ALA A CA 1
ATOM 664 C C . ALA A 1 84 ? 3.190 -14.743 -14.871 1.00 78.00 84 ALA A C 1
ATOM 666 O O . ALA A 1 84 ? 3.212 -15.812 -15.469 1.00 78.00 84 ALA A O 1
ATOM 667 N N . GLY A 1 85 ? 2.109 -13.960 -14.887 1.00 78.94 85 GLY A N 1
ATOM 668 C CA . GLY A 1 85 ? 0.884 -14.290 -15.616 1.00 78.94 85 GLY A CA 1
ATOM 669 C C . GLY A 1 85 ? 1.095 -14.334 -17.129 1.00 78.94 85 GLY A C 1
ATOM 670 O O . GLY A 1 85 ? 0.600 -15.243 -17.788 1.00 78.94 85 GLY A O 1
ATOM 671 N N . ILE A 1 86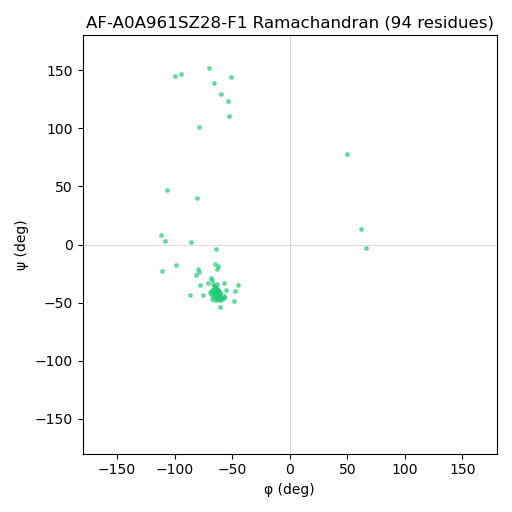 ? 1.888 -13.408 -17.680 1.00 82.75 86 ILE A N 1
ATOM 672 C CA . ILE A 1 86 ? 2.292 -13.446 -19.093 1.00 82.75 86 ILE A CA 1
ATOM 673 C C . ILE A 1 86 ? 3.117 -14.705 -19.379 1.00 82.75 86 ILE A C 1
ATOM 675 O O . ILE A 1 86 ? 2.891 -15.343 -20.400 1.00 82.75 86 ILE A O 1
ATOM 679 N N . ALA A 1 87 ? 4.033 -15.087 -18.486 1.00 78.06 87 ALA A N 1
ATOM 680 C CA . ALA A 1 87 ? 4.832 -16.300 -18.632 1.00 78.06 87 ALA A CA 1
ATOM 681 C C . ALA A 1 87 ? 3.964 -17.569 -18.611 1.00 78.06 87 ALA A C 1
ATOM 683 O O . ALA A 1 87 ? 4.176 -18.446 -19.441 1.00 78.06 87 ALA A O 1
ATOM 684 N N . VAL A 1 88 ? 2.955 -17.635 -17.736 1.00 83.50 88 VAL A N 1
ATOM 685 C CA . VAL A 1 88 ? 1.994 -18.753 -17.680 1.00 83.50 88 VAL A CA 1
ATOM 686 C C . VAL A 1 88 ? 1.143 -18.823 -18.953 1.00 83.50 88 VAL A C 1
ATOM 688 O O . VAL A 1 88 ? 1.039 -19.875 -19.579 1.00 83.50 88 VAL A O 1
ATOM 691 N N . LEU A 1 89 ? 0.587 -17.695 -19.401 1.00 83.75 89 LEU A N 1
ATOM 692 C CA . LEU A 1 89 ? -0.180 -17.638 -20.652 1.00 83.75 89 LEU A CA 1
ATOM 693 C C . LEU A 1 89 ? 0.690 -17.966 -21.874 1.00 83.75 89 LEU A C 1
ATOM 695 O O . LEU A 1 89 ? 0.219 -18.569 -22.836 1.00 83.75 89 LEU A O 1
ATOM 699 N N . ALA A 1 90 ? 1.968 -17.584 -21.844 1.00 79.44 90 ALA A N 1
ATOM 700 C CA . ALA A 1 90 ? 2.928 -17.958 -22.870 1.00 79.44 90 ALA A CA 1
ATOM 701 C C . ALA A 1 90 ? 3.229 -19.462 -22.828 1.00 79.44 90 ALA A C 1
ATOM 703 O O . ALA A 1 90 ? 3.242 -20.084 -23.886 1.00 79.44 90 ALA A O 1
ATOM 704 N N . SER A 1 91 ? 3.406 -20.072 -21.649 1.00 79.38 91 SER A N 1
ATOM 705 C CA . SER A 1 91 ? 3.641 -21.519 -21.550 1.00 79.38 91 SER A CA 1
ATOM 706 C C . SER A 1 91 ? 2.462 -22.339 -22.072 1.00 79.38 91 SER A C 1
ATOM 708 O O . SER A 1 91 ? 2.679 -23.297 -22.805 1.00 79.38 91 SER A O 1
ATOM 710 N N . GLU A 1 92 ? 1.221 -21.919 -21.806 1.00 75.69 92 GLU A N 1
ATOM 711 C CA . GLU A 1 92 ? 0.038 -22.602 -22.353 1.00 75.69 92 GLU A CA 1
ATOM 712 C C . GLU A 1 92 ? -0.077 -22.453 -23.875 1.00 75.69 92 GLU A C 1
ATOM 714 O O . GLU A 1 92 ? -0.567 -23.348 -24.561 1.00 75.69 92 GLU A O 1
ATOM 719 N N . ARG A 1 93 ? 0.413 -21.339 -24.430 1.00 68.06 93 ARG A N 1
ATOM 720 C CA . ARG A 1 93 ? 0.397 -21.086 -25.876 1.00 68.06 93 ARG A CA 1
ATOM 721 C C . ARG A 1 93 ? 1.500 -21.831 -26.638 1.00 68.06 93 ARG A C 1
ATOM 723 O O . ARG A 1 93 ? 1.344 -22.047 -27.837 1.00 68.06 93 ARG A O 1
ATOM 730 N N . PHE A 1 94 ? 2.599 -22.196 -25.974 1.00 66.44 94 PHE A N 1
ATOM 731 C CA . PHE A 1 94 ? 3.769 -22.833 -26.596 1.00 66.44 94 PHE A CA 1
ATOM 732 C C . PHE A 1 94 ? 3.960 -24.317 -26.254 1.00 66.44 94 PHE A C 1
ATOM 734 O O . PHE A 1 94 ? 4.922 -24.893 -26.747 1.00 66.44 94 PHE A O 1
ATOM 741 N N . GLY A 1 95 ? 3.046 -24.939 -25.497 1.00 62.00 95 GLY A N 1
ATOM 742 C CA . GLY A 1 95 ? 2.932 -26.396 -25.361 1.00 62.00 95 GLY A CA 1
ATOM 743 C C . GLY A 1 95 ? 4.247 -27.114 -25.044 1.00 62.00 95 GLY A C 1
ATOM 744 O O . GLY A 1 95 ? 4.839 -27.729 -25.930 1.00 62.00 95 GLY A O 1
ATOM 745 N N . MET A 1 96 ? 4.672 -27.059 -23.780 1.00 47.31 96 MET A N 1
ATOM 746 C CA . MET A 1 96 ? 5.509 -28.109 -23.187 1.00 47.31 96 MET A CA 1
ATOM 747 C C . MET A 1 96 ? 4.657 -28.969 -22.264 1.00 47.31 96 MET A C 1
ATOM 749 O O . MET A 1 96 ? 3.844 -28.374 -21.522 1.00 47.31 96 MET A O 1
#

pLDDT: mean 75.57, std 10.22, range [47.31, 89.25]

Radius of gyration: 17.81 Å; Cα contacts (8 Å, |Δi|>4): 45; chains: 1; bounding box: 43×34×50 Å

Foldseek 3Di:
DVVVVVVVVVVVVVLVVLVVVLQVLLVVLCVVVVDDDPPPPPSSPPSVCLLPVDDPPDDPVSVVSSVSSVVSVCVSCCVVVVVVVVVVVVCVVVDD

Sequence (96 aa):
MAWFVGFSGLWGLVTLAIFIRAIVVSYRIEQMRGVKSRWGLPQYTNLLASAFGGSRSEPQDLQRLRQTLRRLLATVLAPMLVPAGIAVLASERFGM

Mean predicted aligned error: 10.16 Å

Secondary structure (DSSP, 8-state):
-HHHHHHHHH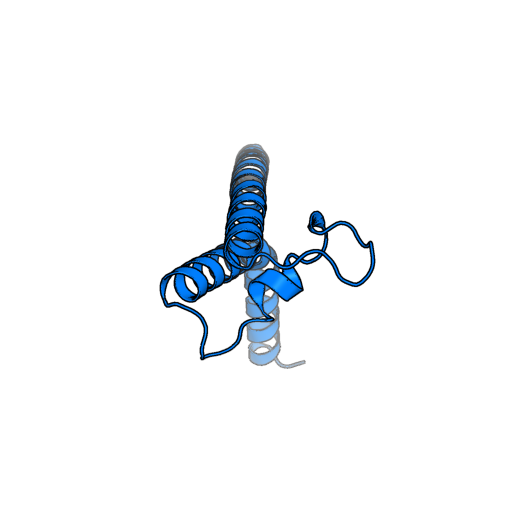HHHHHHHHHHHHHHHHHHHHHHHT---TTSS-GGG-HHHHHH---TTS-HHHHHHHHHHHHHHHHHHHHHHHHHHHHHHHHHHH--

Solvent-accessible surface area (backbone atoms only — not comparable to full-atom values): 5616 Å² total; per-residue (Å²): 113,70,68,59,54,53,49,52,54,53,49,51,54,52,45,51,54,44,49,54,51,33,52,53,46,42,50,53,51,46,63,75,64,67,70,72,57,89,78,79,54,69,77,87,72,45,62,64,51,59,44,65,71,72,63,95,85,55,58,68,69,58,52,53,48,27,53,49,32,44,49,40,51,47,60,66,43,38,80,61,49,52,59,50,50,50,50,52,56,47,47,70,73,64,69,126